Protein AF-A0A3D1ARP7-F1 (afdb_monomer)

Solvent-accessible surface area (backbone atoms only — not comparable to full-atom values): 5233 Å² total; per-residue (Å²): 134,82,78,76,78,79,62,49,76,48,80,46,74,50,83,85,38,64,28,41,36,41,36,34,78,93,72,39,34,38,37,37,26,27,62,90,54,65,49,20,36,47,40,33,25,51,78,82,41,67,74,42,61,54,98,53,96,43,69,43,60,35,65,76,59,75,71,97,50,40,48,70,63,61,70,96,56,79,62,88,76,71,101,71,133

Structure (mmCIF, N/CA/C/O backbone):
data_AF-A0A3D1ARP7-F1
#
_entry.id   AF-A0A3D1ARP7-F1
#
loop_
_atom_site.group_PDB
_atom_site.id
_atom_site.type_symbol
_atom_site.label_atom_id
_atom_site.label_alt_id
_atom_site.label_comp_id
_atom_site.label_asym_id
_atom_site.label_entity_id
_atom_site.label_seq_id
_atom_site.pdbx_PDB_ins_code
_atom_site.Cartn_x
_atom_site.Cartn_y
_atom_site.Cartn_z
_atom_site.occupancy
_atom_site.B_iso_or_equiv
_atom_site.auth_seq_id
_atom_site.auth_comp_id
_atom_site.auth_asym_id
_atom_site.auth_atom_id
_atom_site.pdbx_PDB_model_num
ATOM 1 N N . MET A 1 1 ? -25.725 16.865 16.826 1.00 39.66 1 MET A N 1
ATOM 2 C CA . MET A 1 1 ? -24.825 16.741 15.662 1.00 39.66 1 MET A CA 1
ATOM 3 C C . MET A 1 1 ? -23.517 16.157 16.160 1.00 39.66 1 MET A C 1
ATOM 5 O O . MET A 1 1 ? -22.821 16.827 16.907 1.00 39.66 1 MET A O 1
ATOM 9 N N . THR A 1 2 ? -23.243 14.885 15.883 1.00 49.16 2 THR A N 1
ATOM 10 C CA . THR A 1 2 ? -21.995 14.227 16.291 1.00 49.16 2 THR A CA 1
ATOM 11 C C . THR A 1 2 ? -20.884 14.677 15.352 1.00 49.16 2 THR A C 1
ATOM 13 O O . THR A 1 2 ? -20.999 14.527 14.138 1.00 49.16 2 THR A O 1
ATOM 16 N N . GLN A 1 3 ? -19.827 15.269 15.904 1.00 47.03 3 GLN A N 1
ATOM 17 C CA . GLN A 1 3 ? -18.625 15.590 15.147 1.00 47.03 3 GLN A CA 1
ATOM 18 C C . GLN A 1 3 ? -18.037 14.284 14.604 1.00 47.03 3 GLN A C 1
ATOM 20 O O . GLN A 1 3 ? -17.749 13.371 15.378 1.00 47.03 3 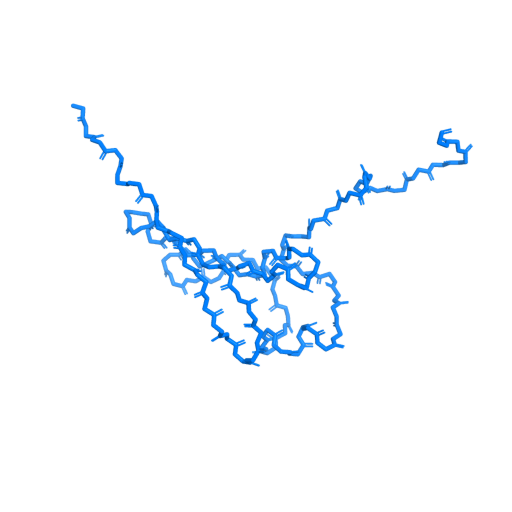GLN A O 1
ATOM 25 N N . ALA A 1 4 ? -17.903 14.171 13.280 1.00 56.69 4 ALA A N 1
ATOM 26 C CA . ALA A 1 4 ? -17.155 13.074 12.684 1.00 56.69 4 ALA A CA 1
ATOM 27 C C . ALA A 1 4 ? -15.734 13.130 13.255 1.00 56.69 4 ALA A C 1
ATOM 29 O O . ALA A 1 4 ? -15.070 14.163 13.151 1.00 56.69 4 ALA A O 1
ATOM 30 N N . ALA A 1 5 ? -15.295 12.054 13.910 1.00 60.91 5 ALA A N 1
ATOM 31 C CA . ALA A 1 5 ? -13.910 11.938 14.332 1.00 60.91 5 ALA A CA 1
ATOM 32 C C . ALA A 1 5 ? -13.037 12.087 13.080 1.00 60.91 5 ALA A C 1
ATOM 34 O O . ALA A 1 5 ? -13.213 11.351 12.107 1.00 60.91 5 ALA A O 1
ATOM 35 N N . LEU A 1 6 ? -12.161 13.091 13.073 1.00 67.56 6 LEU A N 1
ATOM 36 C CA . LEU A 1 6 ? -11.238 13.314 11.967 1.00 67.56 6 LEU A CA 1
ATOM 37 C C . LEU A 1 6 ? -10.361 12.062 11.835 1.00 67.56 6 LEU A C 1
ATOM 39 O O . LEU A 1 6 ? -9.797 11.597 12.826 1.00 67.56 6 LEU A O 1
ATOM 43 N N . GLY A 1 7 ? -10.286 11.489 10.633 1.00 79.56 7 GLY A N 1
ATOM 44 C CA . GLY A 1 7 ? -9.365 10.386 10.363 1.00 79.56 7 GLY A CA 1
ATOM 45 C C . GLY A 1 7 ? -7.921 10.800 10.663 1.00 79.56 7 GLY A C 1
ATOM 46 O O . GLY A 1 7 ? -7.579 11.980 10.569 1.00 79.56 7 GLY A O 1
ATOM 47 N N . THR A 1 8 ? -7.070 9.847 11.038 1.00 94.31 8 THR A N 1
ATOM 48 C CA . THR A 1 8 ? -5.646 10.114 11.288 1.00 94.31 8 THR A CA 1
ATOM 49 C C . THR A 1 8 ? -4.803 9.766 10.068 1.00 94.31 8 THR A C 1
ATOM 51 O O . THR A 1 8 ? -5.161 8.891 9.278 1.00 94.31 8 THR A O 1
ATOM 54 N N . ALA A 1 9 ? -3.671 10.452 9.923 1.00 96.31 9 ALA A N 1
ATOM 55 C CA . ALA A 1 9 ? -2.657 10.162 8.920 1.00 96.31 9 ALA A CA 1
ATOM 56 C C . ALA A 1 9 ? -1.299 10.020 9.610 1.00 96.31 9 ALA A C 1
ATOM 58 O O . ALA A 1 9 ? -0.972 10.804 10.501 1.00 96.31 9 ALA A O 1
ATOM 59 N N . GLN A 1 10 ? -0.518 9.022 9.209 1.00 97.12 10 GLN A N 1
ATOM 60 C CA . GLN A 1 10 ? 0.837 8.811 9.713 1.00 97.12 10 GLN A CA 1
ATOM 61 C C . GLN A 1 10 ? 1.738 8.240 8.621 1.00 97.12 10 GLN A C 1
ATOM 63 O O . GLN A 1 10 ? 1.293 7.417 7.822 1.00 97.12 10 GLN A O 1
ATOM 68 N N . THR A 1 11 ? 3.007 8.633 8.630 1.00 98.44 11 THR A N 1
ATOM 69 C CA . THR A 1 11 ? 4.052 8.014 7.810 1.00 98.44 11 THR A CA 1
ATOM 70 C C . THR A 1 11 ? 4.756 6.943 8.629 1.00 98.44 11 THR A C 1
ATOM 72 O O . THR A 1 11 ? 5.138 7.184 9.773 1.00 98.44 11 THR A O 1
ATOM 75 N N . ILE A 1 12 ? 4.909 5.754 8.057 1.00 98.38 12 ILE A N 1
ATOM 76 C CA . ILE A 1 12 ? 5.574 4.607 8.675 1.00 98.38 12 ILE A CA 1
ATOM 77 C C . ILE A 1 12 ? 6.421 3.869 7.638 1.00 98.38 12 ILE A C 1
ATOM 79 O O . I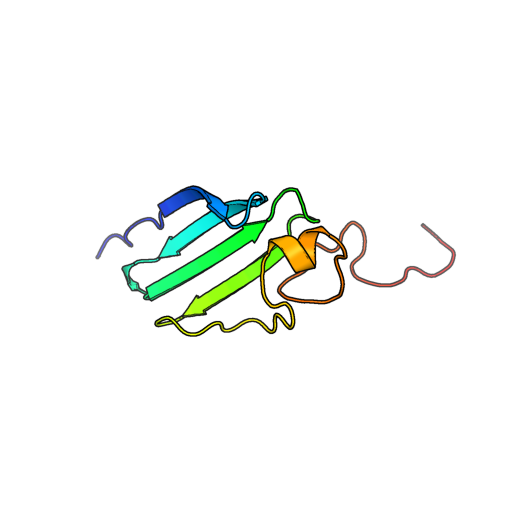LE A 1 12 ? 6.217 4.025 6.439 1.00 98.38 12 ILE A O 1
ATOM 83 N N . THR A 1 13 ? 7.328 3.011 8.093 1.00 98.44 13 THR A N 1
ATOM 84 C CA . THR A 1 13 ? 8.101 2.132 7.208 1.00 98.44 13 THR A CA 1
ATOM 85 C C . THR A 1 13 ? 7.583 0.703 7.323 1.00 98.44 13 THR A C 1
ATOM 87 O O . THR A 1 13 ? 7.564 0.143 8.418 1.00 98.44 13 THR A O 1
ATOM 90 N N . ILE A 1 14 ? 7.185 0.100 6.200 1.00 97.94 14 ILE A N 1
ATOM 91 C CA . ILE A 1 14 ? 6.766 -1.307 6.103 1.00 97.94 14 ILE A CA 1
ATOM 92 C C . ILE A 1 14 ? 7.699 -2.006 5.118 1.00 97.94 14 ILE A C 1
ATOM 94 O O . ILE A 1 14 ? 7.883 -1.536 4.001 1.00 97.94 14 ILE A O 1
ATOM 98 N N . ASP A 1 15 ? 8.332 -3.101 5.540 1.00 96.94 15 ASP A N 1
ATOM 99 C CA . ASP A 1 15 ? 9.283 -3.876 4.729 1.00 96.94 15 ASP A CA 1
ATOM 100 C C . ASP A 1 15 ? 10.422 -3.042 4.105 1.00 96.94 15 ASP A C 1
ATOM 102 O O . ASP A 1 15 ? 11.025 -3.424 3.101 1.00 96.94 15 ASP A O 1
ATOM 106 N N . GLY A 1 16 ? 10.774 -1.909 4.720 1.00 97.75 16 GLY A N 1
ATOM 107 C CA . GLY A 1 16 ? 11.780 -0.969 4.211 1.00 97.75 16 GLY A CA 1
ATOM 108 C C . GLY A 1 16 ? 11.257 0.052 3.193 1.00 97.75 16 GLY A C 1
ATOM 109 O O . GLY A 1 16 ? 12.055 0.816 2.662 1.00 97.75 16 GLY A O 1
ATOM 110 N N . VAL A 1 17 ? 9.948 0.091 2.934 1.00 98.25 17 VAL A N 1
ATOM 111 C CA . VAL A 1 17 ? 9.283 1.078 2.073 1.00 98.25 17 VAL A CA 1
ATOM 112 C C . VAL A 1 17 ? 8.543 2.090 2.945 1.00 98.25 17 VAL A C 1
ATOM 114 O O . VAL A 1 17 ? 7.831 1.707 3.876 1.00 98.25 17 VAL A O 1
ATOM 117 N N . GLU A 1 18 ? 8.703 3.380 2.655 1.00 98.62 18 GLU A N 1
ATOM 118 C CA . GLU A 1 18 ? 7.902 4.427 3.293 1.00 98.62 18 GLU A CA 1
ATOM 119 C C . GLU A 1 18 ? 6.445 4.351 2.811 1.00 98.62 18 GLU A C 1
ATOM 121 O O . GLU A 1 18 ? 6.159 4.334 1.611 1.00 98.62 18 GLU A O 1
ATOM 126 N N . VAL A 1 19 ? 5.524 4.304 3.769 1.00 98.69 19 VAL A N 1
ATOM 127 C CA . VAL A 1 19 ? 4.086 4.158 3.569 1.00 98.69 19 VAL A CA 1
ATOM 128 C C . VAL A 1 19 ? 3.354 5.218 4.384 1.00 98.69 19 VAL A C 1
ATOM 130 O O . VAL A 1 19 ? 3.567 5.359 5.588 1.00 98.69 19 VAL A O 1
ATOM 133 N N . VAL A 1 20 ? 2.421 5.919 3.750 1.00 98.56 20 VAL A N 1
ATOM 134 C CA . VAL A 1 20 ? 1.442 6.761 4.439 1.00 98.56 20 VAL A CA 1
ATOM 135 C C . VAL A 1 20 ? 0.211 5.916 4.746 1.00 98.56 20 VAL A C 1
ATOM 137 O O . VAL A 1 20 ? -0.399 5.345 3.843 1.00 98.56 20 VAL A O 1
ATOM 140 N N . GLN A 1 21 ? -0.169 5.842 6.020 1.00 98.25 21 GLN A N 1
ATOM 141 C CA . GLN A 1 21 ? -1.407 5.207 6.457 1.00 98.25 21 GLN A CA 1
ATOM 142 C C . GLN A 1 21 ? -2.459 6.235 6.844 1.00 98.25 21 GLN A C 1
ATOM 144 O O . GLN A 1 21 ? -2.244 7.037 7.753 1.00 98.25 21 GLN A O 1
ATOM 149 N N . LEU A 1 22 ? -3.623 6.140 6.206 1.00 97.88 22 LEU A N 1
ATOM 150 C CA . LEU A 1 22 ? -4.834 6.866 6.576 1.00 97.88 22 LEU A CA 1
ATOM 151 C C . LEU A 1 22 ? -5.747 5.930 7.367 1.00 97.88 22 LEU A C 1
ATOM 153 O O . LEU A 1 22 ? -5.984 4.800 6.937 1.00 97.88 22 LEU A O 1
ATOM 157 N N . ARG A 1 23 ? -6.261 6.371 8.518 1.00 97.19 23 ARG A N 1
ATOM 158 C CA . ARG A 1 23 ? -7.093 5.543 9.402 1.00 97.19 23 ARG A CA 1
ATOM 159 C C . ARG A 1 23 ? -8.399 6.241 9.761 1.00 97.19 23 ARG A C 1
ATOM 161 O O . ARG A 1 23 ? -8.396 7.331 10.326 1.00 97.19 23 ARG A O 1
ATOM 168 N N . ASP A 1 24 ? -9.510 5.562 9.500 1.00 96.06 24 ASP A N 1
ATOM 169 C CA . ASP A 1 24 ? -10.836 5.900 10.019 1.00 96.06 24 ASP A CA 1
ATOM 170 C C . ASP A 1 24 ? -11.235 4.822 11.034 1.00 96.06 24 ASP A C 1
ATOM 172 O O . ASP A 1 24 ? -11.688 3.731 10.675 1.00 96.06 24 ASP A O 1
ATOM 176 N N . ALA A 1 25 ? -11.025 5.120 12.319 1.00 92.50 25 ALA A N 1
ATOM 177 C CA . ALA A 1 25 ? -11.323 4.192 13.406 1.00 92.50 25 ALA A CA 1
ATOM 178 C C . ALA A 1 25 ? -12.828 3.913 13.537 1.00 92.50 25 ALA A C 1
ATOM 180 O O . ALA A 1 25 ? -13.205 2.798 13.883 1.00 92.50 25 ALA A O 1
ATOM 181 N N . SER A 1 26 ? -13.681 4.894 13.216 1.00 93.31 26 SER A N 1
ATOM 182 C CA . SER A 1 26 ? -15.138 4.758 13.330 1.00 93.31 26 SER A CA 1
ATOM 183 C C . SER A 1 26 ? -15.722 3.784 12.307 1.00 93.31 26 SER A C 1
ATOM 185 O O . SER A 1 26 ? -16.724 3.127 12.576 1.00 93.31 26 SER A O 1
ATOM 187 N N . ARG A 1 27 ? -15.074 3.674 11.140 1.00 94.31 27 ARG A N 1
ATOM 188 C CA . ARG A 1 27 ? -15.464 2.764 10.055 1.00 94.31 27 ARG A CA 1
ATOM 189 C C . ARG A 1 27 ? -14.570 1.532 9.939 1.00 94.31 27 ARG A C 1
ATOM 191 O O . ARG A 1 27 ? -14.785 0.719 9.045 1.00 94.31 27 ARG A O 1
ATOM 198 N N . HIS A 1 28 ? -13.576 1.392 10.818 1.00 96.06 28 HIS A N 1
ATOM 199 C CA . HIS A 1 28 ? -12.575 0.322 10.775 1.00 96.06 28 HIS A CA 1
ATOM 200 C C . HIS A 1 28 ? -11.869 0.219 9.409 1.00 96.06 28 HIS A C 1
ATOM 202 O O . HIS A 1 28 ? -11.692 -0.879 8.870 1.00 96.06 28 HIS A O 1
ATOM 208 N N . ILE A 1 29 ? -11.478 1.372 8.853 1.00 97.88 29 ILE A N 1
ATOM 209 C CA . ILE A 1 29 ? -10.789 1.480 7.561 1.00 97.88 29 ILE A CA 1
ATOM 210 C C . ILE A 1 29 ? -9.339 1.911 7.774 1.00 97.88 29 ILE A C 1
ATOM 212 O O . ILE A 1 29 ? -9.067 2.878 8.488 1.00 97.88 29 ILE A O 1
ATOM 216 N N . VAL A 1 30 ? -8.412 1.220 7.111 1.00 98.12 30 VAL A N 1
ATOM 217 C CA . VAL A 1 30 ? -7.008 1.629 6.981 1.00 98.12 30 VAL A CA 1
ATOM 218 C C . VAL A 1 30 ? -6.620 1.592 5.510 1.00 98.12 30 VAL A C 1
ATOM 220 O O . VAL A 1 30 ? -6.752 0.546 4.881 1.00 98.12 30 VAL A O 1
ATOM 223 N N . VAL A 1 31 ? -6.129 2.704 4.970 1.00 98.44 31 VAL A N 1
ATOM 224 C CA . VAL A 1 31 ? -5.558 2.778 3.617 1.00 98.44 31 VAL A CA 1
ATOM 225 C C . VAL A 1 31 ? -4.050 2.931 3.742 1.00 98.44 31 VAL A C 1
ATOM 227 O O . VAL A 1 31 ? -3.598 3.820 4.459 1.00 98.44 31 VAL A O 1
ATOM 230 N N . SER A 1 32 ? -3.289 2.090 3.048 1.00 98.62 32 SER A N 1
ATOM 231 C CA . SER A 1 32 ? -1.831 2.170 2.958 1.00 98.62 32 SER A CA 1
ATOM 232 C C . SER A 1 32 ? -1.436 2.635 1.558 1.00 98.62 32 SER A C 1
ATOM 234 O O . SER A 1 32 ? -1.795 2.013 0.555 1.00 98.62 32 SER A O 1
ATOM 236 N N . ILE A 1 33 ? -0.701 3.740 1.501 1.00 98.69 33 ILE A N 1
ATOM 237 C CA . ILE A 1 33 ? -0.243 4.394 0.275 1.00 98.69 33 ILE A CA 1
ATOM 238 C C . ILE A 1 33 ? 1.280 4.349 0.266 1.00 98.69 33 ILE A C 1
ATOM 240 O O . ILE A 1 33 ? 1.883 4.682 1.278 1.00 98.69 33 ILE A O 1
ATOM 244 N N . ALA A 1 34 ? 1.900 3.959 -0.845 1.00 98.31 34 ALA A N 1
ATOM 245 C CA . ALA A 1 34 ? 3.344 4.013 -1.056 1.00 98.31 34 ALA A CA 1
ATOM 246 C C . ALA A 1 34 ? 3.681 5.222 -1.953 1.00 98.31 34 ALA A C 1
ATOM 248 O O . ALA A 1 34 ? 3.636 5.095 -3.183 1.00 98.31 34 ALA A O 1
ATOM 249 N N . PRO A 1 35 ? 4.007 6.405 -1.386 1.00 97.88 35 PRO A N 1
ATOM 250 C CA . PRO A 1 35 ? 4.181 7.632 -2.168 1.00 97.88 35 PRO A CA 1
ATOM 251 C C . PRO A 1 35 ? 5.295 7.501 -3.211 1.00 97.88 35 PRO A C 1
ATOM 253 O O . PRO A 1 35 ? 5.128 7.882 -4.368 1.00 97.88 35 PRO A O 1
ATOM 256 N N . HIS A 1 36 ? 6.408 6.874 -2.821 1.00 97.12 36 HIS A N 1
ATOM 257 C CA . HIS A 1 36 ? 7.589 6.690 -3.666 1.00 97.12 36 HIS A CA 1
ATOM 258 C C . HIS A 1 36 ? 7.478 5.532 -4.669 1.00 97.12 36 HIS A C 1
ATOM 260 O O . HIS A 1 36 ? 8.373 5.357 -5.492 1.00 97.12 36 HIS A O 1
ATOM 266 N N . VAL A 1 37 ? 6.381 4.767 -4.647 1.00 97.12 37 VAL A N 1
ATOM 267 C CA . VAL A 1 37 ? 6.102 3.685 -5.605 1.00 97.12 37 VAL A CA 1
ATOM 268 C C . VAL A 1 37 ? 4.871 4.067 -6.425 1.00 97.12 37 VAL A C 1
ATOM 270 O O . VAL A 1 37 ? 3.803 3.478 -6.295 1.00 97.12 37 VAL A O 1
ATOM 273 N N . GLY A 1 38 ? 4.998 5.128 -7.226 1.00 95.50 38 GLY A N 1
ATOM 274 C CA . GLY A 1 38 ? 3.929 5.613 -8.109 1.00 95.50 38 GLY A CA 1
ATOM 275 C C . GLY A 1 38 ? 2.714 6.206 -7.388 1.00 95.50 38 GLY A C 1
ATOM 276 O O . GLY A 1 38 ? 1.621 6.189 -7.947 1.00 95.50 38 GLY A O 1
ATOM 277 N N . ASN A 1 39 ? 2.884 6.697 -6.152 1.00 96.94 39 ASN A N 1
ATOM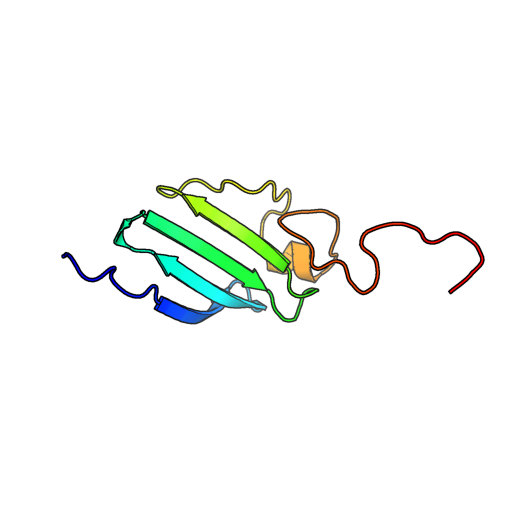 278 C CA . ASN A 1 39 ? 1.791 7.150 -5.286 1.00 96.94 39 ASN A CA 1
ATOM 279 C C . ASN A 1 39 ? 0.659 6.110 -5.148 1.00 96.94 39 ASN A C 1
ATOM 281 O O . ASN A 1 39 ? -0.528 6.434 -5.182 1.00 96.94 39 ASN A O 1
ATOM 285 N N . MET A 1 40 ? 1.046 4.836 -5.044 1.00 97.69 40 MET A N 1
ATOM 286 C CA . MET A 1 40 ? 0.140 3.695 -5.113 1.00 97.69 40 MET A CA 1
ATOM 287 C C . MET A 1 40 ? -0.602 3.489 -3.795 1.00 97.69 40 MET A C 1
ATOM 289 O O . MET A 1 40 ? 0.023 3.164 -2.784 1.00 97.69 40 MET A O 1
ATOM 293 N N . ALA A 1 41 ? -1.935 3.560 -3.801 1.00 98.38 41 ALA A N 1
ATOM 294 C CA . ALA A 1 41 ? -2.725 2.986 -2.713 1.00 98.38 41 ALA A CA 1
ATOM 295 C C . ALA A 1 41 ? -2.826 1.471 -2.931 1.00 98.38 41 ALA A C 1
ATOM 297 O O . ALA A 1 41 ? -3.613 0.998 -3.749 1.00 98.38 41 ALA A O 1
ATOM 298 N N . TYR A 1 42 ? -1.981 0.709 -2.239 1.00 98.38 42 TYR A N 1
ATOM 299 C CA . TYR A 1 42 ? -1.796 -0.719 -2.509 1.00 98.38 42 TYR A CA 1
ATOM 300 C C . TYR A 1 42 ? -2.638 -1.624 -1.596 1.00 98.38 42 TYR A C 1
ATOM 302 O O . TYR A 1 42 ? -2.915 -2.770 -1.943 1.00 98.38 42 TYR A O 1
ATOM 310 N N . GLU A 1 43 ? -3.081 -1.118 -0.441 1.00 98.50 43 GLU A N 1
ATOM 311 C CA . GLU A 1 43 ? -3.920 -1.853 0.508 1.00 98.50 43 GLU A CA 1
ATOM 312 C C . GLU A 1 43 ? -5.010 -0.941 1.086 1.00 98.50 43 GLU A C 1
ATOM 314 O O . GLU A 1 43 ? -4.736 0.175 1.527 1.00 98.50 43 GLU A O 1
ATOM 319 N N . MET A 1 44 ? -6.245 -1.444 1.143 1.00 98.69 44 MET A N 1
ATOM 320 C CA . MET A 1 44 ? -7.341 -0.832 1.895 1.00 98.69 44 MET A CA 1
ATOM 321 C C . MET A 1 44 ? -8.002 -1.913 2.736 1.00 98.69 44 MET A C 1
ATOM 323 O O . MET A 1 44 ? -8.772 -2.723 2.229 1.00 98.69 44 MET A O 1
ATOM 327 N N . LYS A 1 45 ? -7.719 -1.935 4.035 1.00 98.69 45 LYS A N 1
ATOM 328 C CA . LYS A 1 45 ? -8.355 -2.869 4.962 1.00 98.69 45 LYS A CA 1
ATOM 329 C C . LYS A 1 45 ? -9.671 -2.293 5.463 1.00 98.69 45 LYS A C 1
ATOM 331 O O . LYS A 1 45 ? -9.664 -1.250 6.106 1.00 98.69 45 LYS A O 1
ATOM 336 N N . VAL A 1 46 ? -10.772 -3.003 5.225 1.00 98.31 46 VAL A N 1
ATOM 337 C CA . VAL A 1 46 ? -12.097 -2.736 5.804 1.00 98.31 46 VAL A CA 1
ATOM 338 C C . VAL A 1 46 ? -12.424 -3.884 6.746 1.00 98.31 46 VAL A C 1
ATOM 340 O O . VAL A 1 46 ? -12.443 -5.043 6.326 1.00 98.31 46 VAL A O 1
ATOM 343 N N . ASN A 1 47 ? -12.627 -3.591 8.032 1.00 97.88 47 ASN A N 1
ATOM 344 C CA . ASN A 1 47 ? -12.798 -4.623 9.065 1.00 97.88 47 ASN A CA 1
ATOM 345 C C . ASN A 1 47 ? -11.660 -5.669 9.042 1.00 97.88 47 ASN A C 1
ATOM 347 O O . ASN A 1 47 ? -11.888 -6.872 9.158 1.00 97.88 47 ASN A O 1
ATOM 351 N N . GLY A 1 48 ? -10.425 -5.207 8.814 1.00 97.62 48 GLY A N 1
ATOM 352 C CA . GLY A 1 48 ? -9.222 -6.046 8.764 1.00 97.62 48 GLY A CA 1
ATOM 353 C C . GLY A 1 48 ? -9.015 -6.848 7.472 1.00 97.62 48 GLY A C 1
ATOM 354 O O . GLY A 1 48 ? -7.954 -7.448 7.314 1.00 97.62 48 GLY A O 1
ATOM 355 N N . LYS A 1 49 ? -9.965 -6.839 6.529 1.00 98.19 49 LYS A N 1
ATOM 356 C CA . LYS A 1 49 ? -9.849 -7.539 5.239 1.00 98.19 49 LYS A CA 1
ATOM 357 C C . LYS A 1 49 ? -9.435 -6.568 4.144 1.00 98.19 49 LYS A C 1
ATOM 359 O O . LYS A 1 49 ? -10.048 -5.512 4.017 1.00 98.19 49 LYS A O 1
ATOM 364 N N . ASN A 1 50 ? -8.418 -6.920 3.359 1.00 98.19 50 ASN A N 1
ATOM 365 C CA . ASN A 1 50 ? -8.017 -6.092 2.226 1.00 98.19 50 ASN A CA 1
ATOM 366 C C . ASN A 1 50 ? -9.115 -6.116 1.150 1.00 98.19 50 ASN A C 1
ATOM 368 O O . ASN A 1 50 ? -9.519 -7.185 0.698 1.00 98.19 50 ASN A O 1
ATOM 372 N N . ALA A 1 51 ? -9.604 -4.939 0.780 1.00 98.31 51 ALA A N 1
ATOM 373 C CA . ALA A 1 51 ? -10.600 -4.733 -0.260 1.00 98.31 51 ALA A CA 1
ATOM 374 C C . ALA A 1 51 ? -9.966 -4.573 -1.651 1.00 98.31 51 ALA A C 1
ATOM 376 O O . ALA A 1 51 ? -10.663 -4.702 -2.654 1.00 98.31 51 ALA A O 1
ATOM 377 N N . LEU A 1 52 ? -8.661 -4.286 -1.721 1.00 98.25 52 LEU A N 1
ATOM 378 C CA . LEU A 1 52 ? -7.939 -4.131 -2.980 1.00 98.25 52 LEU A CA 1
ATOM 379 C C . LEU A 1 52 ? -7.292 -5.447 -3.397 1.00 98.25 52 LEU A C 1
ATOM 381 O O . LEU A 1 52 ? -6.768 -6.195 -2.571 1.00 98.25 52 LEU A O 1
ATOM 385 N N . TRP A 1 53 ? -7.278 -5.700 -4.703 1.00 98.12 53 TRP A N 1
ATOM 386 C CA . TRP A 1 53 ? -6.463 -6.768 -5.258 1.00 98.12 53 TRP A CA 1
ATOM 387 C C . TRP A 1 53 ? -4.987 -6.352 -5.243 1.00 98.12 53 TRP A C 1
ATOM 389 O O . TRP A 1 53 ? -4.603 -5.333 -5.821 1.00 98.12 53 TRP A O 1
ATOM 399 N N . PHE A 1 54 ? -4.172 -7.152 -4.559 1.00 97.94 54 PHE A N 1
ATOM 400 C CA . PHE A 1 54 ? -2.733 -6.959 -4.427 1.00 97.94 54 PHE A CA 1
ATOM 401 C C . PHE A 1 54 ? -2.056 -8.338 -4.445 1.00 97.94 54 PHE A C 1
ATOM 403 O O . PHE A 1 54 ? -2.070 -9.033 -3.428 1.00 97.94 54 PHE A O 1
ATOM 410 N N . PRO A 1 55 ? -1.529 -8.788 -5.598 1.00 97.06 55 PRO A N 1
ATOM 411 C CA . PRO A 1 55 ? -1.026 -10.153 -5.781 1.00 97.06 55 PRO A CA 1
ATOM 412 C C . PRO A 1 55 ? 0.424 -10.354 -5.303 1.00 97.06 55 PRO A C 1
ATOM 414 O O . PRO A 1 55 ? 1.045 -11.356 -5.649 1.00 97.06 55 PRO A O 1
ATOM 417 N N . PHE A 1 56 ? 0.985 -9.413 -4.543 1.00 97.19 56 PHE A N 1
ATOM 418 C CA . PHE A 1 56 ? 2.367 -9.467 -4.063 1.00 97.19 56 PHE A CA 1
ATOM 419 C C . PHE A 1 56 ? 2.408 -9.930 -2.608 1.00 97.19 56 PHE A C 1
ATOM 421 O O . PHE A 1 56 ? 1.509 -9.624 -1.824 1.00 97.19 56 PHE A O 1
ATOM 428 N N . ALA A 1 57 ? 3.469 -10.646 -2.233 1.00 96.88 57 ALA A N 1
ATOM 429 C CA . ALA A 1 57 ? 3.636 -11.122 -0.862 1.00 96.88 57 ALA A CA 1
ATOM 430 C C . ALA A 1 5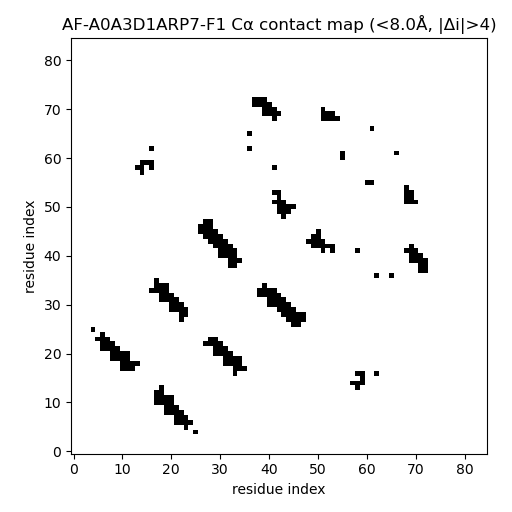7 ? 3.947 -9.979 0.122 1.00 96.88 57 ALA A C 1
ATOM 432 O O . ALA A 1 57 ? 3.579 -10.063 1.293 1.00 96.88 57 ALA A O 1
ATOM 433 N N . SER A 1 58 ? 4.588 -8.906 -0.352 1.00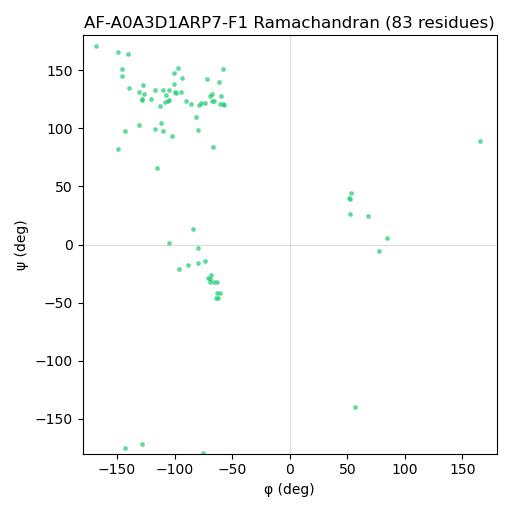 97.31 58 SER A N 1
ATOM 434 C CA . SER A 1 58 ? 4.946 -7.736 0.450 1.00 97.31 58 SER A CA 1
ATOM 435 C C . SER A 1 58 ? 4.960 -6.445 -0.373 1.00 97.31 58 SER A C 1
ATOM 437 O O . SER A 1 58 ? 4.998 -6.466 -1.608 1.00 97.31 58 SER A O 1
ATOM 439 N N . ILE A 1 59 ? 4.985 -5.295 0.313 1.00 97.88 59 ILE A N 1
ATOM 440 C CA . ILE A 1 59 ? 5.172 -3.997 -0.354 1.00 97.88 59 ILE A CA 1
ATOM 441 C C . ILE A 1 59 ? 6.589 -3.850 -0.927 1.00 97.88 59 ILE A C 1
ATOM 443 O O . ILE A 1 59 ? 6.778 -3.164 -1.929 1.00 97.88 59 ILE A O 1
ATOM 447 N N . ARG A 1 60 ? 7.580 -4.543 -0.351 1.00 98.12 60 ARG A N 1
ATOM 448 C CA . ARG A 1 60 ? 8.943 -4.607 -0.894 1.00 98.12 60 ARG A CA 1
ATOM 449 C C . ARG A 1 60 ? 8.977 -5.301 -2.254 1.00 98.12 60 ARG A C 1
ATOM 451 O O . ARG A 1 60 ? 9.612 -4.781 -3.166 1.00 98.12 60 ARG A O 1
ATOM 458 N N . ASP A 1 61 ? 8.297 -6.439 -2.393 1.00 98.00 61 ASP A N 1
ATOM 459 C CA . ASP A 1 61 ? 8.266 -7.190 -3.657 1.00 98.00 61 ASP A CA 1
ATOM 460 C C . ASP A 1 61 ? 7.609 -6.363 -4.765 1.00 98.00 61 ASP A C 1
ATOM 462 O O . ASP A 1 61 ? 8.119 -6.293 -5.882 1.00 98.00 61 ASP A O 1
ATOM 466 N N . PHE A 1 62 ? 6.521 -5.665 -4.426 1.00 97.81 62 PHE A N 1
ATOM 467 C CA . PHE A 1 62 ? 5.884 -4.713 -5.329 1.00 97.81 62 PHE A CA 1
ATOM 468 C C . PHE A 1 62 ? 6.812 -3.548 -5.695 1.00 97.81 62 PHE A C 1
ATOM 470 O O . PHE A 1 62 ? 6.934 -3.212 -6.867 1.00 97.81 62 PHE A O 1
ATOM 477 N N . ALA A 1 63 ? 7.503 -2.947 -4.722 1.00 97.81 63 ALA A N 1
ATOM 478 C CA . ALA A 1 63 ? 8.425 -1.839 -4.970 1.00 97.81 63 ALA A CA 1
ATOM 479 C C . ALA A 1 63 ? 9.615 -2.237 -5.862 1.00 97.81 63 ALA A C 1
ATOM 481 O O . ALA A 1 63 ? 10.095 -1.414 -6.639 1.00 97.81 63 ALA A O 1
ATOM 482 N N . ALA A 1 64 ? 10.079 -3.489 -5.778 1.00 97.88 64 ALA A N 1
ATOM 483 C CA . ALA A 1 64 ? 11.159 -4.004 -6.618 1.00 97.88 64 ALA A CA 1
ATOM 484 C C . ALA A 1 64 ? 10.743 -4.167 -8.090 1.00 97.88 64 ALA A C 1
ATOM 486 O O . ALA A 1 64 ? 11.574 -4.007 -8.985 1.00 97.88 64 ALA A O 1
ATOM 487 N N . LYS A 1 65 ? 9.467 -4.484 -8.349 1.00 96.56 65 LYS A N 1
ATOM 488 C CA . LYS A 1 65 ? 8.915 -4.630 -9.700 1.00 96.56 65 LYS A CA 1
ATOM 489 C C . LYS A 1 65 ? 7.424 -4.244 -9.727 1.00 96.56 65 LYS A C 1
ATOM 491 O O . LYS A 1 65 ? 6.571 -5.131 -9.668 1.00 96.56 65 LYS A O 1
ATOM 496 N N . PRO A 1 66 ? 7.096 -2.940 -9.818 1.00 95.38 66 PRO A N 1
ATOM 497 C CA . PRO A 1 66 ? 5.708 -2.493 -9.791 1.00 95.38 66 PRO A CA 1
ATOM 498 C C . PRO A 1 66 ? 4.943 -2.950 -11.038 1.00 95.38 66 PRO A C 1
ATOM 500 O O . PRO A 1 66 ? 5.379 -2.716 -12.165 1.00 95.38 66 PRO A O 1
ATOM 503 N N . GLU A 1 67 ? 3.778 -3.563 -10.837 1.00 94.44 67 GLU A N 1
ATOM 504 C CA . GLU A 1 67 ? 2.834 -3.925 -11.903 1.00 94.44 67 GLU A CA 1
ATOM 505 C C . GLU A 1 67 ? 1.423 -3.404 -11.564 1.00 94.44 67 GLU A C 1
ATOM 507 O O . GLU A 1 67 ? 1.235 -2.627 -10.625 1.00 94.44 67 GLU A O 1
ATOM 512 N N . PHE A 1 68 ? 0.406 -3.783 -12.339 1.00 94.50 68 PHE A N 1
ATOM 513 C CA . PHE A 1 68 ? -0.969 -3.387 -12.039 1.00 94.50 68 PHE A CA 1
ATOM 514 C C . PHE A 1 68 ? -1.425 -4.026 -10.719 1.00 94.50 68 PHE A C 1
ATOM 516 O O . PHE A 1 68 ? -1.363 -5.243 -10.579 1.00 94.50 68 PHE A O 1
ATOM 523 N N . ALA A 1 69 ? -1.863 -3.207 -9.762 1.00 96.44 69 ALA A N 1
ATOM 524 C CA . ALA A 1 69 ? -2.477 -3.600 -8.493 1.00 96.44 69 ALA A CA 1
ATOM 525 C C . ALA A 1 69 ? -3.095 -2.367 -7.817 1.00 96.44 69 ALA A C 1
ATOM 527 O O . ALA A 1 69 ? -2.850 -1.240 -8.248 1.00 96.44 69 ALA A O 1
ATOM 528 N N . GLY A 1 70 ? -3.859 -2.575 -6.740 1.00 97.94 70 GLY A N 1
ATOM 529 C CA . GLY A 1 70 ? -4.340 -1.482 -5.893 1.00 97.94 70 GLY A CA 1
ATOM 530 C C . GLY A 1 70 ? -5.135 -0.415 -6.653 1.00 97.94 70 GLY A C 1
ATOM 531 O O . GLY A 1 70 ? -5.949 -0.728 -7.524 1.00 97.94 70 GLY A O 1
ATOM 532 N N . ILE A 1 71 ? -4.899 0.850 -6.302 1.00 98.19 71 ILE A N 1
ATOM 533 C CA . ILE A 1 71 ? -5.423 2.025 -7.004 1.00 98.19 71 ILE A CA 1
ATOM 534 C C . ILE A 1 71 ? -4.224 2.818 -7.553 1.00 98.19 71 ILE A C 1
ATOM 536 O O . ILE A 1 71 ? -3.587 3.557 -6.792 1.00 98.19 71 ILE A O 1
ATOM 540 N N . PRO A 1 72 ? -3.895 2.673 -8.850 1.00 96.25 72 PRO A N 1
ATOM 541 C CA . PRO A 1 72 ? -2.786 3.392 -9.461 1.00 96.25 72 PRO A CA 1
ATOM 542 C C . PRO A 1 72 ? -3.108 4.879 -9.633 1.00 96.25 72 PRO A C 1
ATOM 544 O O . PRO A 1 72 ? -4.223 5.250 -10.007 1.00 96.25 72 PRO A O 1
ATOM 547 N N . PHE A 1 73 ? -2.106 5.736 -9.434 1.00 94.38 73 PHE A N 1
ATOM 548 C CA . PHE A 1 73 ? -2.188 7.138 -9.828 1.00 94.38 73 PHE A CA 1
ATOM 549 C C . PHE A 1 73 ? -1.884 7.268 -11.325 1.00 94.38 73 PHE A C 1
ATOM 551 O O . PHE A 1 73 ? -0.753 7.054 -11.759 1.00 94.38 73 PHE A O 1
ATOM 558 N N . LEU A 1 74 ? -2.902 7.595 -12.123 1.00 94.50 74 LEU A N 1
ATOM 559 C CA . LEU A 1 74 ? -2.787 7.694 -13.577 1.00 94.50 74 LE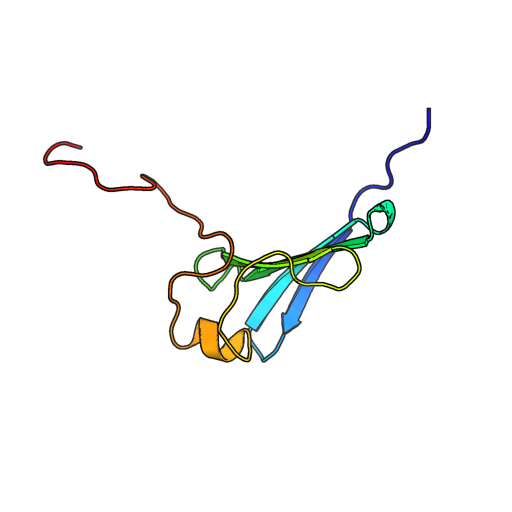U A CA 1
ATOM 560 C C . LEU A 1 74 ? -2.940 9.151 -14.017 1.00 94.50 74 LEU A C 1
ATOM 562 O O . LEU A 1 74 ? -4.041 9.699 -14.023 1.00 94.50 74 LEU A O 1
ATOM 566 N N . ALA A 1 75 ? -1.826 9.778 -14.377 1.00 93.06 75 ALA A N 1
ATOM 567 C CA . ALA A 1 75 ? -1.774 11.161 -14.831 1.00 93.06 75 ALA A CA 1
ATOM 568 C C . ALA A 1 75 ? -0.680 11.325 -15.902 1.00 93.06 75 ALA A C 1
ATOM 570 O O . ALA A 1 75 ? 0.308 10.588 -15.865 1.00 93.06 75 ALA A O 1
ATOM 571 N N . PRO A 1 76 ? -0.824 12.279 -16.844 1.00 92.19 76 PRO A N 1
ATOM 572 C CA . PRO A 1 76 ? -1.938 13.231 -16.983 1.00 92.19 76 PRO A CA 1
ATOM 573 C C . PRO A 1 76 ? -3.188 12.638 -17.649 1.00 92.19 76 PRO A C 1
ATOM 575 O O . PRO A 1 76 ? -4.273 13.197 -17.523 1.00 92.19 76 PRO A O 1
ATOM 578 N N . TRP A 1 77 ? -3.058 11.490 -18.313 1.00 92.50 77 TRP A N 1
ATOM 579 C CA . TRP A 1 77 ? -4.164 10.793 -18.962 1.00 92.50 77 TRP A CA 1
ATOM 580 C C . TRP A 1 77 ? -4.212 9.352 -18.474 1.00 92.50 77 TRP A C 1
ATOM 582 O O . TRP A 1 77 ? -3.20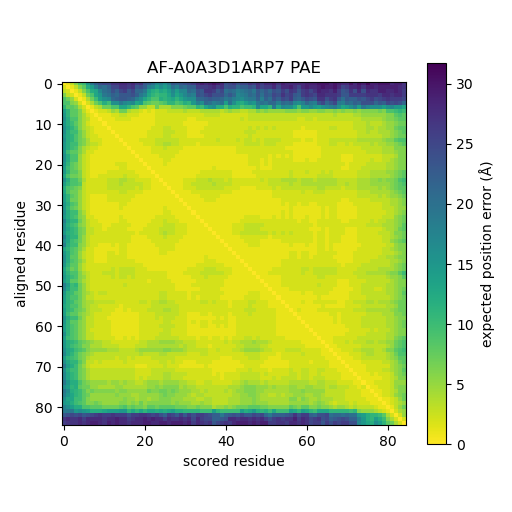7 8.646 -18.483 1.00 92.50 77 TRP A O 1
ATOM 592 N N . ALA A 1 78 ? -5.391 8.911 -18.036 1.00 93.56 78 ALA A N 1
ATOM 593 C CA . ALA A 1 78 ? -5.563 7.579 -17.461 1.00 93.56 78 ALA A CA 1
ATOM 594 C C . ALA A 1 78 ? -5.528 6.444 -18.494 1.00 93.56 78 ALA A C 1
ATOM 596 O O . ALA A 1 78 ? -5.416 5.271 -18.144 1.00 93.56 78 ALA A O 1
ATOM 597 N N . ASN A 1 79 ? -5.648 6.781 -19.772 1.00 92.50 79 ASN A N 1
ATOM 598 C CA . ASN A 1 79 ? -5.614 5.831 -20.868 1.00 92.50 79 ASN A CA 1
ATOM 599 C C . ASN A 1 79 ? -4.883 6.463 -22.058 1.00 92.50 79 ASN A C 1
ATOM 601 O O . ASN A 1 79 ? -4.324 7.554 -21.957 1.00 92.50 79 ASN A O 1
ATOM 605 N N . ARG A 1 80 ? -4.864 5.753 -23.181 1.00 91.38 80 ARG A N 1
ATOM 606 C CA . ARG A 1 80 ? -4.182 6.167 -24.406 1.00 9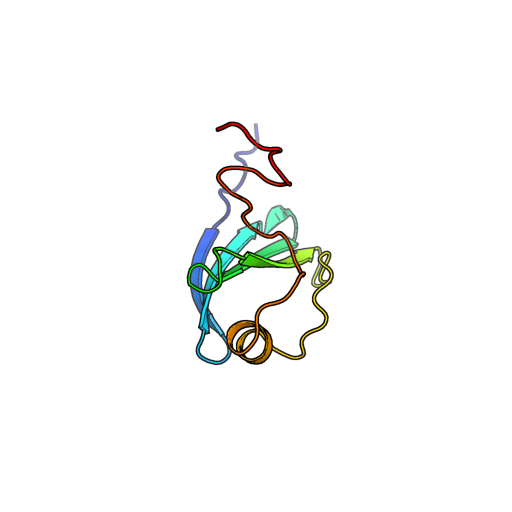1.38 80 ARG A CA 1
ATOM 607 C C . ARG A 1 80 ? -4.767 7.472 -24.944 1.00 91.38 80 ARG A C 1
ATOM 609 O O . ARG A 1 80 ? -5.983 7.639 -24.970 1.00 91.38 80 ARG A O 1
ATOM 616 N N . ILE A 1 81 ? -3.880 8.328 -25.425 1.00 89.50 81 ILE A N 1
ATOM 617 C CA . ILE A 1 81 ? -4.198 9.429 -26.331 1.00 89.50 81 ILE A CA 1
ATOM 618 C C . ILE A 1 81 ? -3.794 8.943 -27.720 1.00 89.50 81 ILE A C 1
ATOM 620 O O . ILE A 1 81 ? -2.756 8.284 -27.859 1.00 89.50 81 ILE A O 1
ATOM 624 N N . ASP A 1 82 ? -4.614 9.208 -28.728 1.00 88.56 82 ASP A N 1
ATOM 625 C CA . ASP A 1 82 ? -4.180 9.056 -30.110 1.00 88.56 82 ASP A CA 1
ATOM 626 C C . ASP A 1 82 ? -3.251 10.218 -30.508 1.00 88.56 82 ASP A C 1
ATOM 628 O O . ASP A 1 82 ? -2.847 11.031 -29.678 1.00 88.56 82 ASP A O 1
ATOM 632 N N . ALA A 1 83 ? -2.777 10.228 -31.753 1.00 73.12 83 ALA A N 1
ATOM 633 C CA . ALA A 1 83 ? -1.740 11.151 -32.206 1.00 73.12 83 ALA A CA 1
ATOM 634 C C . ALA A 1 83 ? -2.230 12.616 -32.223 1.00 73.12 83 ALA A C 1
ATOM 636 O O . ALA A 1 83 ? -2.636 13.126 -33.263 1.00 73.12 83 ALA A O 1
ATOM 637 N N . GLY A 1 84 ? -2.165 13.291 -31.075 1.00 64.38 84 GLY A N 1
ATOM 638 C CA . GLY A 1 84 ? -2.504 14.703 -30.917 1.00 64.38 84 GLY A CA 1
ATOM 639 C C . GLY A 1 84 ? -2.672 15.086 -29.450 1.00 64.38 84 GLY A C 1
ATOM 640 O O . GLY A 1 84 ? -3.773 15.007 -28.912 1.00 64.38 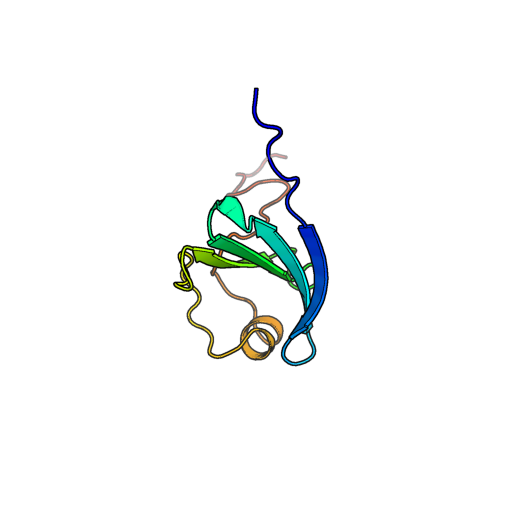84 GLY A O 1
ATOM 641 N N . GLY A 1 85 ? -1.574 15.486 -28.809 1.00 54.31 85 GLY A N 1
ATOM 642 C CA . GLY A 1 85 ? -1.651 16.352 -27.630 1.00 54.31 85 GLY A CA 1
ATOM 643 C C . GLY A 1 85 ? -1.966 17.784 -28.035 1.00 54.31 85 GLY A C 1
ATOM 644 O O . GLY A 1 85 ? -1.569 18.164 -29.162 1.00 54.31 85 GLY A O 1
#

Secondary structure (DSSP, 8-state):
-PPPPPPEEEEEEETTEEEEEEEETTTTEEEEEETTTTTEEEEEEETTEE-S---SSSHHHHHHS--S-SB----S-SS---S--

Radius of gyration: 15.39 Å; Cα contacts (8 Å, |Δi|>4): 137; chains: 1; bounding box: 37×28×48 Å

Foldseek 3Di:
DDDQDDWDWDWDAWPNAIWIWTDRPVQRWIFIFRCVQQRFRAFIAGVHDTPWAHPDPTVVRCSVPPDDTHDGDAPDDNDDDPPDD

Mean predicted aligned error: 5.06 Å

Nearest PDB structures (foldseek):
  3mwx-assembly2_B  TM=7.913E-01  e=8.348E-03  Bacillus subtilis
  5coz-assembly1_A  TM=7.273E-01  e=5.031E+00  Agathobacter rectalis ATCC 33656

Sequence (85 aa):
MTQAALGTAQTITIDGVEVVQLRDASRHIVVSIAPHVGNMAYEMKVNGKNALWFPFASIRDFAAKPEFAGIPFLAPWANRIDAGG

pLDDT: mean 92.27, std 12.89, range [39.66, 98.69]